Protein AF-A0A3D5WPC3-F1 (afdb_monomer_lite)

Structure (mmCIF, N/CA/C/O backbone):
data_AF-A0A3D5WPC3-F1
#
_entry.id   AF-A0A3D5WPC3-F1
#
loop_
_atom_site.group_PDB
_atom_site.id
_atom_site.type_symbol
_atom_site.label_atom_id
_atom_site.label_alt_id
_atom_site.label_comp_id
_atom_site.label_asym_id
_atom_site.label_entity_id
_atom_site.label_seq_id
_atom_site.pdbx_PDB_ins_code
_atom_site.Cartn_x
_atom_site.Cartn_y
_atom_site.Cartn_z
_atom_site.occupancy
_atom_site.B_iso_or_equiv
_atom_site.auth_seq_id
_atom_site.auth_comp_id
_atom_site.auth_asym_id
_atom_site.auth_atom_id
_atom_site.pdbx_PDB_model_num
ATOM 1 N N . MET A 1 1 ? 16.471 -10.941 1.444 1.00 41.88 1 MET A N 1
ATOM 2 C CA . MET A 1 1 ? 15.511 -9.810 1.453 1.00 41.88 1 MET A CA 1
ATOM 3 C C . MET A 1 1 ? 15.310 -9.122 0.099 1.00 41.88 1 MET A C 1
ATOM 5 O O . MET A 1 1 ? 14.325 -8.416 -0.030 1.00 41.88 1 MET A O 1
ATOM 9 N N . ARG A 1 2 ? 16.159 -9.339 -0.923 1.00 37.72 2 ARG A N 1
ATOM 10 C CA . ARG A 1 2 ? 16.012 -8.694 -2.247 1.00 37.72 2 ARG A CA 1
ATOM 11 C C . ARG A 1 2 ? 14.932 -9.300 -3.166 1.00 37.72 2 ARG A C 1
ATOM 13 O O . ARG A 1 2 ? 14.570 -8.672 -4.147 1.00 37.72 2 ARG A O 1
ATOM 20 N N . SER A 1 3 ? 14.399 -10.485 -2.853 1.00 36.28 3 SER A N 1
ATOM 21 C CA . SER A 1 3 ? 13.447 -11.200 -3.725 1.00 36.28 3 SER A CA 1
ATOM 22 C C . SER A 1 3 ? 11.963 -10.958 -3.414 1.00 36.28 3 SER A C 1
ATOM 24 O O . SER A 1 3 ? 11.116 -11.180 -4.272 1.00 36.28 3 SER A O 1
ATOM 26 N N . PHE A 1 4 ? 11.609 -10.495 -2.211 1.00 42.06 4 PHE A N 1
ATOM 27 C CA . PHE A 1 4 ? 10.199 -10.453 -1.793 1.00 42.06 4 PHE A CA 1
ATOM 28 C C . PHE A 1 4 ? 9.415 -9.270 -2.372 1.00 42.06 4 PHE A C 1
ATOM 30 O O . PHE A 1 4 ? 8.232 -9.419 -2.674 1.00 42.06 4 PHE A O 1
ATOM 37 N N . ALA A 1 5 ? 10.065 -8.123 -2.598 1.00 44.94 5 ALA A N 1
ATOM 38 C CA . ALA A 1 5 ? 9.412 -6.966 -3.214 1.00 44.94 5 ALA A CA 1
ATOM 39 C C . ALA A 1 5 ? 8.973 -7.246 -4.666 1.00 44.94 5 ALA A C 1
ATOM 41 O O . ALA A 1 5 ? 7.972 -6.701 -5.123 1.00 44.94 5 ALA A O 1
ATOM 42 N N . GLN A 1 6 ? 9.675 -8.146 -5.367 1.00 48.69 6 GLN A N 1
ATOM 43 C CA . GLN A 1 6 ? 9.372 -8.494 -6.755 1.00 48.69 6 GLN A CA 1
ATOM 44 C C . GLN A 1 6 ? 8.077 -9.310 -6.877 1.00 48.69 6 GLN A C 1
ATOM 46 O O . GLN A 1 6 ? 7.293 -9.064 -7.784 1.00 48.69 6 GLN A O 1
ATOM 51 N N . HIS A 1 7 ? 7.790 -10.223 -5.945 1.00 49.25 7 HIS A N 1
ATOM 52 C CA . HIS A 1 7 ? 6.647 -11.134 -6.082 1.00 49.25 7 HIS A CA 1
ATOM 53 C C . HIS A 1 7 ? 5.276 -10.464 -5.897 1.00 49.25 7 HIS A C 1
ATOM 55 O O . HIS A 1 7 ? 4.319 -10.840 -6.568 1.00 49.25 7 HIS A O 1
ATOM 61 N N . MET A 1 8 ? 5.149 -9.467 -5.018 1.00 51.44 8 MET A N 1
ATOM 62 C CA . MET A 1 8 ? 3.828 -8.939 -4.639 1.00 51.44 8 MET A CA 1
ATOM 63 C C . MET A 1 8 ? 3.222 -7.972 -5.673 1.00 51.44 8 MET A C 1
ATOM 65 O O . MET A 1 8 ? 2.015 -7.747 -5.670 1.00 51.44 8 MET A O 1
ATOM 69 N N . CYS A 1 9 ? 4.039 -7.417 -6.575 1.00 53.03 9 CYS A N 1
ATOM 70 C CA . CYS A 1 9 ? 3.599 -6.422 -7.563 1.00 53.03 9 CYS A CA 1
ATOM 71 C C . CYS A 1 9 ? 3.593 -6.937 -9.008 1.00 53.03 9 CYS A C 1
ATOM 73 O O . CYS A 1 9 ? 3.143 -6.231 -9.906 1.00 53.03 9 CYS A O 1
ATOM 75 N N . MET A 1 10 ? 4.044 -8.173 -9.238 1.00 56.03 10 MET A N 1
ATOM 76 C CA . MET A 1 10 ? 4.080 -8.781 -10.570 1.00 56.03 10 MET A CA 1
ATOM 77 C C . MET A 1 10 ? 2.689 -9.032 -11.158 1.00 56.03 10 MET A C 1
ATOM 79 O O . MET A 1 10 ? 2.532 -8.965 -12.369 1.00 56.03 10 MET A O 1
ATOM 83 N N . TYR A 1 11 ? 1.662 -9.266 -10.345 1.00 62.12 11 TYR A N 1
ATOM 84 C CA . TYR A 1 11 ? 0.376 -9.727 -10.870 1.00 62.12 11 TYR A CA 1
ATOM 85 C C . TYR A 1 11 ? -0.268 -8.755 -11.879 1.00 62.12 11 TYR A C 1
ATOM 87 O O . TYR A 1 11 ? -0.538 -9.140 -13.009 1.00 62.12 11 TYR A O 1
ATOM 95 N N . GLU A 1 12 ? -0.383 -7.468 -11.537 1.00 62.75 12 GLU A N 1
ATOM 96 C CA . GLU A 1 12 ? -0.955 -6.445 -12.434 1.00 62.75 12 GLU A CA 1
ATOM 97 C C . GLU A 1 12 ? -0.038 -6.115 -13.634 1.00 62.75 12 GLU A C 1
ATOM 99 O O . GLU A 1 12 ? -0.491 -5.618 -14.662 1.00 62.75 12 GLU A O 1
ATOM 104 N N . MET A 1 13 ? 1.267 -6.389 -13.518 1.00 65.50 13 MET A N 1
ATOM 105 C CA . MET A 1 13 ? 2.242 -6.154 -14.592 1.00 65.50 13 MET A CA 1
ATOM 106 C C . MET A 1 13 ? 2.325 -7.313 -15.595 1.00 65.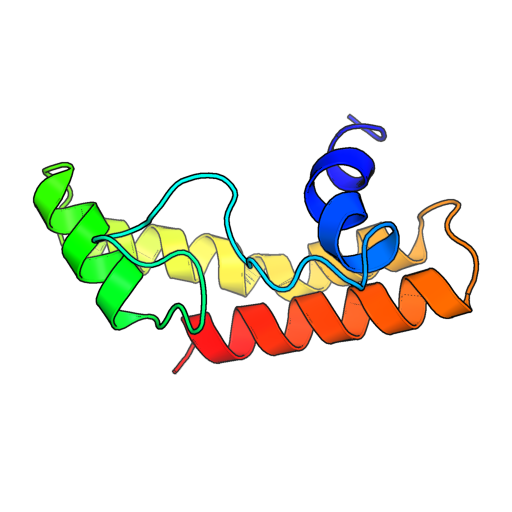50 13 MET A C 1
ATOM 108 O O . MET A 1 13 ? 2.639 -7.076 -16.760 1.00 65.50 13 MET A O 1
ATOM 112 N N . PHE A 1 14 ? 2.065 -8.544 -15.152 1.00 66.12 14 PHE A N 1
ATOM 113 C CA . PHE A 1 14 ? 2.189 -9.764 -15.955 1.00 66.12 14 PHE A CA 1
ATOM 114 C C . PHE A 1 14 ? 0.834 -10.350 -16.387 1.00 66.12 14 PHE A C 1
ATOM 116 O O . PHE A 1 14 ? 0.809 -11.132 -17.333 1.00 66.12 14 PHE A O 1
ATOM 123 N N . MET A 1 15 ? -0.275 -9.957 -15.749 1.00 71.88 15 MET A N 1
ATOM 124 C CA . MET A 1 15 ? -1.644 -10.342 -16.124 1.00 71.88 15 MET A CA 1
ATOM 125 C C . MET A 1 15 ? -2.536 -9.100 -16.296 1.00 71.88 15 MET A C 1
ATOM 127 O O . MET A 1 15 ? -3.386 -8.831 -15.450 1.00 71.88 15 MET A O 1
ATOM 131 N N . PRO A 1 16 ? -2.355 -8.308 -17.370 1.00 66.88 16 PRO A N 1
ATOM 132 C CA . PRO A 1 16 ? -3.127 -7.082 -17.596 1.00 66.88 16 PRO A CA 1
ATOM 133 C C . PRO A 1 16 ? -4.630 -7.327 -17.833 1.00 66.88 16 PRO A C 1
ATOM 135 O O . PRO A 1 16 ? -5.434 -6.395 -17.728 1.00 66.88 16 PRO A O 1
ATOM 138 N N . GLU A 1 17 ? -5.028 -8.557 -18.174 1.00 73.50 17 GLU A N 1
ATOM 139 C CA . GLU A 1 17 ? -6.429 -8.967 -18.287 1.00 73.50 17 GLU A CA 1
ATOM 140 C C . GLU A 1 17 ? -7.106 -9.056 -16.919 1.00 73.50 17 GLU A C 1
ATOM 142 O O . GLU A 1 17 ? -8.310 -8.783 -16.817 1.00 73.50 17 GLU A O 1
ATOM 147 N N . ASP A 1 18 ? -6.339 -9.398 -15.877 1.00 74.75 18 ASP A N 1
ATOM 148 C CA . ASP A 1 18 ? -6.831 -9.343 -14.516 1.00 74.75 18 ASP A CA 1
ATOM 149 C C . ASP A 1 18 ? -6.765 -7.907 -14.006 1.00 74.75 18 ASP A C 1
ATOM 151 O O . ASP A 1 18 ? -5.737 -7.237 -13.953 1.00 74.75 18 ASP A O 1
ATOM 155 N N . LYS A 1 19 ? -7.940 -7.422 -13.646 1.00 73.38 19 LYS A N 1
ATOM 156 C CA . LYS A 1 19 ? -8.151 -6.057 -13.202 1.00 73.38 19 LYS A CA 1
ATOM 157 C C . LYS A 1 19 ? -8.473 -6.008 -11.704 1.00 73.38 19 LYS A C 1
ATOM 159 O O . LYS A 1 19 ? -8.893 -4.950 -11.219 1.00 73.38 19 LYS A O 1
ATOM 164 N N . GLU A 1 20 ? -8.386 -7.140 -10.999 1.00 77.44 20 GLU A N 1
ATOM 165 C CA . GLU A 1 20 ? -8.449 -7.233 -9.541 1.00 77.44 20 GLU A CA 1
ATOM 166 C C . GLU A 1 20 ? -7.216 -6.571 -8.909 1.00 77.44 20 GLU A C 1
ATOM 168 O O . GLU A 1 20 ? -6.078 -6.795 -9.307 1.00 77.44 20 GLU A O 1
ATOM 173 N N . GLN A 1 21 ? -7.456 -5.720 -7.909 1.00 74.94 21 GLN A N 1
ATOM 174 C CA . GLN A 1 21 ? -6.403 -5.031 -7.156 1.00 74.94 21 GLN A CA 1
ATOM 175 C C . GLN A 1 21 ? -5.922 -5.864 -5.959 1.00 74.94 21 GLN A C 1
ATOM 177 O O . GLN A 1 21 ? -4.817 -5.642 -5.466 1.00 74.94 21 GLN A O 1
ATOM 182 N N . LEU A 1 22 ? -6.752 -6.799 -5.476 1.00 77.94 22 LEU A N 1
ATOM 183 C CA . LEU A 1 22 ? -6.486 -7.659 -4.323 1.00 77.94 22 LEU A CA 1
ATOM 184 C C . LEU A 1 22 ? -6.889 -9.107 -4.626 1.00 77.94 22 LEU A C 1
ATOM 186 O O . LEU A 1 22 ? -7.980 -9.347 -5.138 1.00 77.94 22 LEU A O 1
ATOM 190 N N . ALA A 1 23 ? -6.052 -10.065 -4.219 1.00 76.94 23 ALA A N 1
ATOM 191 C CA . ALA A 1 23 ? -6.366 -11.494 -4.311 1.00 76.94 23 ALA A CA 1
ATOM 192 C C . ALA A 1 23 ? -7.500 -11.908 -3.350 1.00 76.94 23 ALA A C 1
ATOM 194 O O . ALA A 1 23 ? -8.350 -12.733 -3.686 1.00 76.94 23 ALA A O 1
ATOM 195 N N . LEU A 1 24 ? -7.530 -11.304 -2.157 1.00 80.06 24 LEU A N 1
ATOM 196 C CA . LEU A 1 24 ? -8.596 -11.472 -1.170 1.00 80.06 24 LEU A CA 1
ATOM 197 C C . LEU A 1 24 ? -9.505 -10.244 -1.163 1.00 80.06 24 LEU A C 1
ATOM 199 O O . LEU A 1 24 ? -9.039 -9.114 -1.295 1.00 80.06 24 LEU A O 1
ATOM 203 N N . ALA A 1 25 ? -10.806 -10.469 -0.991 1.00 78.56 25 ALA A N 1
ATOM 204 C CA . ALA A 1 25 ? -11.764 -9.379 -0.904 1.00 78.56 25 ALA A CA 1
ATOM 205 C C . ALA A 1 25 ? -11.599 -8.618 0.419 1.00 78.56 25 ALA A C 1
ATOM 207 O O . ALA A 1 25 ? -11.614 -9.213 1.493 1.00 78.56 25 ALA A O 1
ATOM 208 N N . MET A 1 26 ? -11.498 -7.296 0.331 1.00 82.12 26 MET A N 1
ATOM 209 C CA . MET A 1 26 ? -11.544 -6.383 1.467 1.00 82.12 26 MET A CA 1
ATOM 210 C C . MET A 1 26 ? -12.952 -5.801 1.534 1.00 82.12 26 MET A C 1
ATOM 212 O O . MET A 1 26 ? -13.363 -5.088 0.617 1.00 82.12 26 MET A O 1
ATOM 216 N N . ASN A 1 27 ? -13.714 -6.157 2.572 1.00 81.00 27 ASN A N 1
ATOM 217 C CA . ASN A 1 27 ? -15.123 -5.767 2.708 1.00 81.00 27 ASN A CA 1
ATOM 218 C C . ASN A 1 27 ? -15.949 -6.087 1.434 1.00 81.00 27 ASN A C 1
ATOM 220 O O . ASN A 1 27 ? -16.591 -5.226 0.831 1.00 81.00 27 ASN A O 1
ATOM 224 N N . GLY A 1 28 ? -15.813 -7.319 0.924 1.00 80.62 28 GLY A N 1
ATOM 225 C CA . GLY A 1 28 ? -16.495 -7.783 -0.294 1.00 80.62 28 GLY A CA 1
ATOM 226 C C . GLY A 1 28 ? -15.993 -7.171 -1.611 1.00 80.62 28 GLY A C 1
ATOM 227 O O . GLY A 1 28 ? -16.480 -7.541 -2.679 1.00 80.62 28 GLY A O 1
ATOM 228 N N . LYS A 1 29 ? -15.004 -6.269 -1.574 1.00 84.06 29 LYS A N 1
ATOM 229 C CA . LYS A 1 29 ? -14.438 -5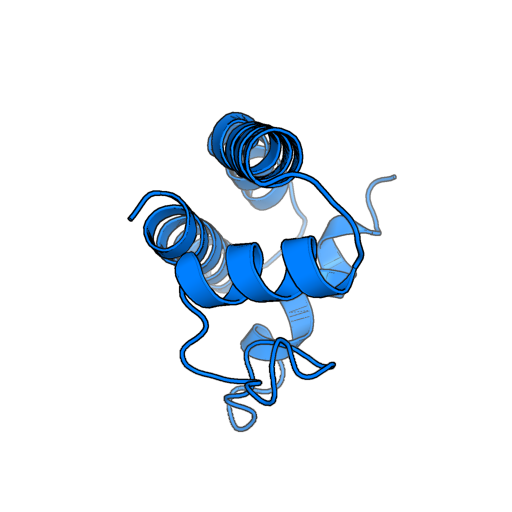.627 -2.764 1.00 84.06 29 LYS A CA 1
ATOM 230 C C . LYS A 1 29 ? -13.058 -6.169 -3.088 1.00 84.06 29 LYS A C 1
ATOM 232 O O . LYS A 1 29 ? -12.199 -6.300 -2.224 1.00 84.06 29 LYS A O 1
ATOM 237 N N . LYS A 1 30 ? -12.818 -6.390 -4.376 1.00 81.56 30 LYS A N 1
ATOM 238 C CA . LYS A 1 30 ? -11.489 -6.705 -4.922 1.00 81.56 30 LYS A CA 1
ATOM 239 C C . LYS A 1 30 ? -10.949 -5.632 -5.868 1.00 81.56 30 LYS A C 1
ATOM 241 O O . LYS A 1 30 ? -9.842 -5.748 -6.385 1.00 81.56 30 LYS A O 1
ATOM 246 N N . ARG A 1 31 ? -11.756 -4.605 -6.154 1.00 81.69 31 ARG A N 1
ATOM 247 C CA . ARG A 1 31 ? -11.509 -3.554 -7.154 1.00 81.69 31 ARG A CA 1
ATOM 248 C C . ARG A 1 31 ? -12.060 -2.227 -6.647 1.00 81.69 31 ARG A C 1
ATOM 250 O O . ARG A 1 31 ? -13.023 -2.229 -5.881 1.00 81.69 31 ARG A O 1
ATOM 257 N N . ASN A 1 32 ? -11.487 -1.116 -7.117 1.00 83.56 32 ASN A N 1
ATOM 258 C CA . ASN A 1 32 ? -11.845 0.244 -6.689 1.00 83.56 32 ASN A CA 1
ATOM 259 C C . ASN A 1 32 ? -11.792 0.384 -5.157 1.00 83.56 32 ASN A C 1
ATOM 261 O O . ASN A 1 32 ? -12.709 0.931 -4.537 1.00 83.56 32 ASN A O 1
ATOM 265 N N . ILE A 1 33 ? -10.740 -0.177 -4.555 1.00 86.31 33 ILE A N 1
ATOM 266 C CA . ILE A 1 33 ? -10.521 -0.118 -3.111 1.00 86.31 33 ILE A CA 1
ATOM 267 C C . ILE A 1 33 ? -10.195 1.324 -2.732 1.00 86.31 33 ILE A C 1
ATOM 269 O O . ILE A 1 33 ? -9.378 1.972 -3.384 1.00 86.31 33 ILE A O 1
ATOM 273 N N . ARG A 1 34 ? -10.842 1.832 -1.684 1.00 89.50 34 ARG A N 1
ATOM 274 C CA . ARG A 1 34 ? -10.620 3.185 -1.157 1.00 89.50 34 ARG A CA 1
ATOM 275 C C . ARG A 1 34 ? -10.150 3.134 0.286 1.00 89.50 34 ARG A C 1
ATOM 277 O O . ARG A 1 34 ? -10.402 2.155 0.982 1.00 89.50 34 ARG A O 1
ATOM 284 N N . ARG A 1 35 ? -9.579 4.237 0.783 1.00 89.81 35 ARG A N 1
ATOM 285 C CA . ARG A 1 35 ? -9.201 4.396 2.198 1.00 89.81 35 ARG A CA 1
ATOM 286 C C . ARG A 1 35 ? -10.283 3.932 3.179 1.00 89.81 35 ARG A C 1
ATOM 288 O O . ARG A 1 35 ? -9.982 3.217 4.126 1.00 89.81 35 ARG A O 1
ATOM 295 N N . LYS A 1 36 ? -11.549 4.293 2.944 1.00 90.12 36 LYS A N 1
ATOM 296 C CA . LYS A 1 36 ? -12.660 3.878 3.820 1.00 90.12 36 LYS A CA 1
ATOM 297 C C . LYS A 1 36 ? -12.825 2.359 3.910 1.00 90.12 36 LYS A C 1
ATOM 299 O O . LYS A 1 36 ? -13.198 1.863 4.963 1.00 90.12 36 LYS A O 1
ATOM 304 N N . ASP A 1 37 ? -12.540 1.636 2.828 1.00 89.94 37 ASP A N 1
ATOM 305 C CA . ASP A 1 37 ? -12.682 0.182 2.790 1.00 89.94 37 ASP A CA 1
ATOM 306 C C . ASP A 1 37 ? -11.603 -0.479 3.668 1.00 89.94 37 ASP A C 1
ATOM 308 O O . ASP A 1 37 ? -11.899 -1.447 4.361 1.00 89.94 37 ASP A O 1
ATOM 312 N N . PHE A 1 38 ? -10.401 0.113 3.740 1.00 87.94 38 PHE A N 1
ATOM 313 C CA . PHE A 1 38 ? -9.354 -0.294 4.688 1.00 87.94 38 PHE A CA 1
ATOM 314 C C . PHE A 1 38 ? -9.745 -0.037 6.144 1.00 87.94 38 PHE A C 1
ATOM 316 O O . PHE A 1 38 ? -9.477 -0.876 7.000 1.00 87.94 38 PHE A O 1
ATOM 323 N N . LEU A 1 39 ? -10.363 1.111 6.438 1.00 90.81 39 LEU A N 1
ATOM 324 C CA . LEU A 1 39 ? -10.778 1.443 7.804 1.00 90.81 39 LEU A CA 1
ATOM 325 C C . LEU A 1 39 ? -11.887 0.508 8.297 1.00 90.81 39 LEU A C 1
ATOM 327 O O . LEU A 1 39 ? -11.767 -0.027 9.393 1.00 90.81 39 LEU A O 1
ATOM 331 N N . VAL A 1 40 ? -12.907 0.253 7.468 1.00 91.44 40 VAL A N 1
ATOM 332 C CA . VAL A 1 40 ? -13.985 -0.695 7.804 1.00 91.44 40 VAL A CA 1
ATOM 333 C C . VAL A 1 40 ? -13.421 -2.097 8.018 1.00 91.44 40 VAL A C 1
ATOM 335 O O . VAL A 1 40 ? -13.720 -2.730 9.024 1.00 91.44 40 VAL A O 1
ATOM 338 N N . PHE A 1 41 ? -12.540 -2.559 7.128 1.00 90.00 41 PHE A N 1
ATOM 339 C CA . PHE A 1 41 ? -11.901 -3.863 7.285 1.00 90.00 41 PHE A CA 1
ATOM 340 C C . PHE A 1 41 ? -11.055 -3.957 8.566 1.00 90.00 41 PHE A C 1
ATOM 342 O O . PHE A 1 41 ? -11.051 -4.987 9.237 1.00 90.00 41 PHE A O 1
ATOM 349 N N . ALA A 1 42 ? -10.345 -2.889 8.938 1.00 91.19 42 ALA A N 1
ATOM 350 C CA . ALA A 1 42 ? -9.568 -2.863 10.172 1.00 91.19 42 ALA A CA 1
ATOM 351 C C . ALA A 1 42 ? -10.469 -2.944 11.415 1.00 91.19 42 ALA A C 1
ATOM 353 O O . ALA A 1 42 ? -10.148 -3.687 12.342 1.00 91.19 42 ALA A O 1
ATOM 354 N N . GLU A 1 43 ? -11.600 -2.236 11.415 1.00 91.19 43 GLU A N 1
ATOM 355 C CA . GLU A 1 43 ? -12.601 -2.305 12.486 1.00 91.19 43 GLU A CA 1
ATOM 356 C C . GLU A 1 43 ? -13.202 -3.716 12.609 1.00 91.19 43 GLU A C 1
ATOM 358 O O . GLU A 1 43 ? -13.283 -4.244 13.717 1.00 91.19 43 GLU A O 1
ATOM 363 N N . GLU A 1 44 ? -13.526 -4.373 11.488 1.00 90.75 44 GLU A N 1
ATOM 364 C CA . GLU A 1 44 ? -13.968 -5.780 11.460 1.00 90.75 44 GLU A CA 1
ATOM 365 C C . GLU A 1 44 ? -12.901 -6.742 12.008 1.00 90.75 44 GLU A C 1
ATOM 367 O O . GLU A 1 44 ? -13.224 -7.722 12.679 1.00 90.75 44 GLU A O 1
ATOM 372 N N . CYS A 1 45 ? -11.621 -6.437 11.782 1.00 89.06 45 CYS A N 1
ATOM 373 C CA . CYS A 1 45 ? -10.492 -7.167 12.363 1.00 89.06 45 CYS A CA 1
ATOM 374 C C . CYS A 1 45 ? -10.242 -6.839 13.851 1.00 89.06 45 CYS A C 1
ATOM 376 O O . CYS A 1 45 ? -9.275 -7.339 14.428 1.00 89.06 45 CYS A O 1
ATOM 378 N N . GLY A 1 46 ? -11.060 -5.987 14.478 1.00 92.31 46 GLY A N 1
ATOM 379 C CA . GLY A 1 46 ? -10.913 -5.580 15.878 1.00 92.31 46 GLY A CA 1
ATOM 380 C C . GLY A 1 46 ? -9.817 -4.537 16.126 1.00 92.31 46 GLY A C 1
ATOM 381 O O . GLY A 1 46 ? -9.412 -4.320 17.269 1.00 92.31 46 GLY A O 1
ATOM 382 N N . LEU A 1 47 ? -9.310 -3.883 15.078 1.00 93.06 47 LEU A N 1
ATOM 383 C CA . LEU A 1 47 ? -8.328 -2.810 15.200 1.00 93.06 47 LEU A CA 1
ATOM 384 C C . LEU A 1 47 ? -9.025 -1.468 15.396 1.00 93.06 47 LEU A C 1
ATOM 386 O O . LEU A 1 47 ? -10.014 -1.145 14.743 1.00 93.06 47 LEU A O 1
ATOM 390 N N . THR A 1 48 ? -8.450 -0.628 16.257 1.00 94.00 48 THR A N 1
ATOM 391 C CA . THR A 1 48 ? -8.926 0.751 16.376 1.00 94.00 48 THR A CA 1
ATOM 392 C C . THR A 1 48 ? -8.603 1.535 15.109 1.00 94.00 48 THR A C 1
ATOM 394 O O . THR A 1 48 ? -7.548 1.350 14.488 1.00 94.00 48 THR A O 1
ATOM 397 N N . ARG A 1 49 ? -9.470 2.491 14.774 1.00 91.94 49 ARG A N 1
ATOM 398 C CA . ARG A 1 49 ? -9.248 3.417 13.661 1.00 91.94 49 ARG A CA 1
ATOM 399 C C . ARG A 1 49 ? -7.899 4.134 13.753 1.00 91.94 49 ARG A C 1
ATOM 401 O O . ARG A 1 49 ? -7.191 4.233 12.758 1.00 91.94 49 ARG A O 1
ATOM 408 N N . THR A 1 50 ? -7.490 4.552 14.950 1.00 93.06 50 THR A N 1
ATOM 409 C CA . THR A 1 50 ? -6.180 5.184 15.175 1.00 93.06 50 THR A CA 1
ATOM 410 C C . THR A 1 50 ? -5.017 4.250 14.837 1.00 93.06 50 THR A C 1
ATOM 412 O O . THR A 1 50 ? -4.029 4.689 14.248 1.00 93.06 50 THR A O 1
ATOM 415 N N . SER A 1 51 ? -5.110 2.963 15.187 1.00 93.88 51 SER A N 1
ATOM 416 C CA . SER A 1 51 ? -4.096 1.973 14.809 1.00 93.88 51 SER A CA 1
ATOM 417 C C . SER A 1 51 ? -4.063 1.763 13.295 1.00 93.88 51 SER A C 1
ATOM 419 O O . SER A 1 51 ? -2.981 1.778 12.709 1.00 93.88 51 SER A O 1
ATOM 421 N N . ALA A 1 52 ? -5.228 1.644 12.652 1.00 93.06 52 ALA A N 1
ATOM 422 C CA . ALA A 1 52 ? -5.337 1.513 11.200 1.00 93.06 52 ALA A CA 1
ATOM 423 C C . ALA A 1 52 ? -4.705 2.710 10.469 1.00 93.06 52 ALA A C 1
ATOM 425 O O . ALA A 1 52 ? -3.854 2.534 9.598 1.00 93.06 52 ALA A O 1
ATOM 426 N N . GLU A 1 53 ? -5.034 3.932 10.887 1.00 93.00 53 GLU A N 1
ATOM 427 C CA . GLU A 1 53 ? -4.481 5.162 10.315 1.00 93.00 53 GLU A CA 1
ATOM 428 C C . GLU A 1 53 ? -2.963 5.262 10.512 1.00 93.00 53 GLU A C 1
ATOM 430 O O . GLU A 1 53 ? -2.249 5.655 9.588 1.00 93.00 53 GLU A O 1
ATOM 435 N N . LYS A 1 54 ? -2.437 4.852 11.675 1.00 94.19 54 LYS A N 1
ATOM 436 C CA . LYS A 1 54 ? -0.986 4.793 11.913 1.00 94.19 54 LYS A CA 1
ATOM 437 C C . LYS A 1 54 ? -0.290 3.800 10.985 1.00 94.19 54 LYS A C 1
ATOM 439 O O . LYS A 1 54 ? 0.768 4.132 10.451 1.00 94.19 54 LYS A O 1
ATOM 444 N N . MET A 1 55 ? -0.871 2.620 10.769 1.00 92.56 55 MET A N 1
ATOM 445 C CA . MET A 1 55 ? -0.324 1.632 9.833 1.00 92.56 55 MET A CA 1
ATOM 446 C C . MET A 1 55 ? -0.335 2.159 8.397 1.00 92.56 55 MET A C 1
ATOM 448 O O . MET A 1 55 ? 0.676 2.073 7.704 1.00 92.56 55 MET A O 1
ATOM 452 N N . MET A 1 56 ? -1.438 2.781 7.972 1.00 92.00 56 MET A N 1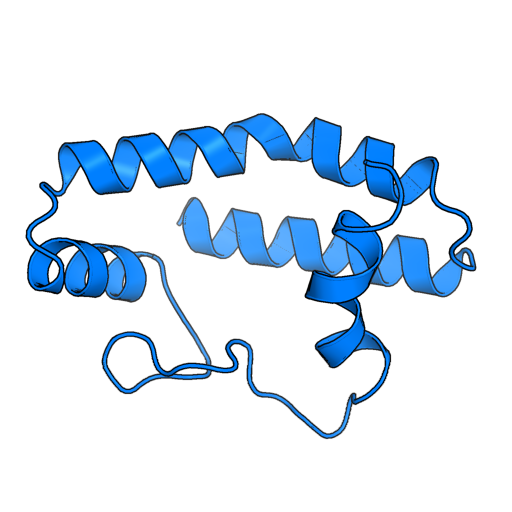
ATOM 453 C CA . MET A 1 56 ? -1.526 3.418 6.657 1.00 92.00 56 MET A CA 1
ATOM 454 C C . MET A 1 56 ? -0.465 4.512 6.493 1.00 92.00 56 MET A C 1
ATOM 456 O O . MET A 1 56 ? 0.254 4.530 5.496 1.00 92.00 56 MET A O 1
ATOM 460 N N . MET A 1 57 ? -0.300 5.385 7.491 1.00 93.31 57 MET A N 1
ATOM 461 C CA . MET A 1 57 ? 0.742 6.415 7.472 1.00 93.31 57 MET A CA 1
ATOM 462 C C . MET A 1 57 ? 2.153 5.831 7.430 1.00 93.31 57 MET A C 1
ATOM 464 O O . MET A 1 57 ? 3.017 6.404 6.770 1.00 93.31 57 MET A O 1
ATOM 468 N N . ALA A 1 58 ? 2.407 4.719 8.123 1.00 93.56 58 ALA A N 1
ATOM 469 C CA . ALA A 1 58 ? 3.703 4.053 8.075 1.00 93.56 58 ALA A CA 1
ATOM 470 C C . ALA A 1 58 ? 4.028 3.593 6.646 1.00 93.56 58 ALA A C 1
ATOM 472 O O . ALA A 1 58 ? 5.129 3.846 6.170 1.00 93.56 58 ALA A O 1
ATOM 473 N N . VAL A 1 59 ? 3.057 3.015 5.931 1.00 90.75 59 VAL A N 1
ATOM 474 C CA . VAL A 1 59 ? 3.222 2.625 4.520 1.00 90.75 59 VAL A CA 1
ATOM 475 C C . VAL A 1 59 ? 3.433 3.848 3.624 1.00 90.75 59 VAL A C 1
ATOM 477 O O . VAL A 1 59 ? 4.356 3.856 2.815 1.00 90.75 59 VAL 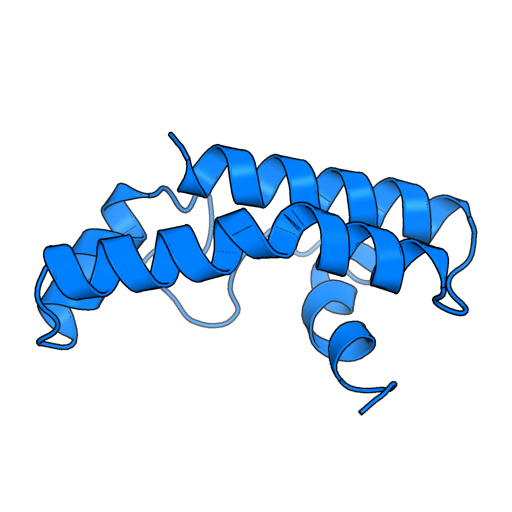A O 1
ATOM 480 N N . ILE A 1 60 ? 2.636 4.907 3.797 1.00 92.31 60 ILE A N 1
ATOM 481 C CA . ILE A 1 60 ? 2.754 6.145 3.006 1.00 92.31 60 ILE A CA 1
ATOM 482 C C . ILE A 1 60 ? 4.139 6.785 3.181 1.00 92.31 60 ILE A C 1
ATOM 484 O O . ILE A 1 60 ? 4.742 7.228 2.207 1.00 92.31 60 ILE A O 1
ATOM 488 N N . LYS A 1 61 ? 4.687 6.802 4.401 1.00 94.06 61 LYS A N 1
ATOM 489 C CA . LYS A 1 61 ? 6.034 7.339 4.668 1.00 94.06 61 LYS A CA 1
ATOM 490 C C . LYS A 1 61 ? 7.142 6.557 3.962 1.00 94.06 61 LYS A C 1
ATOM 492 O O . LYS A 1 61 ? 8.167 7.142 3.628 1.00 94.06 61 LYS A O 1
ATOM 497 N N . GLN A 1 62 ? 6.920 5.274 3.687 1.00 92.12 62 GLN A N 1
ATOM 498 C CA . GLN A 1 62 ? 7.874 4.425 2.976 1.00 92.12 62 GLN A CA 1
ATOM 499 C C . GLN A 1 62 ? 7.846 4.614 1.452 1.00 92.12 62 GLN A C 1
ATOM 501 O O . GLN A 1 62 ? 8.627 3.961 0.764 1.00 92.12 62 GLN A O 1
ATOM 506 N N . LYS A 1 63 ? 7.021 5.531 0.918 1.00 91.12 63 LYS A N 1
ATOM 507 C CA . LYS A 1 63 ? 6.936 5.865 -0.516 1.00 91.12 63 LYS A CA 1
ATOM 508 C C . LYS A 1 63 ? 8.296 5.914 -1.209 1.00 91.12 63 LYS A C 1
ATOM 510 O O . LYS A 1 63 ? 8.533 5.176 -2.159 1.00 91.12 63 LYS A O 1
ATOM 515 N N . ASN A 1 64 ? 9.184 6.775 -0.717 1.00 90.88 64 ASN A N 1
ATOM 516 C CA . ASN A 1 64 ? 10.476 7.019 -1.355 1.00 90.88 64 ASN A CA 1
ATOM 517 C C . ASN A 1 64 ? 11.358 5.769 -1.319 1.00 90.88 64 ASN A C 1
ATOM 519 O O . ASN A 1 64 ? 12.012 5.464 -2.306 1.00 90.88 64 ASN A O 1
ATOM 523 N N . SER A 1 65 ? 11.296 4.999 -0.230 1.00 90.50 65 SER A N 1
ATOM 524 C CA . SER A 1 65 ? 11.999 3.719 -0.128 1.00 90.50 65 SER A CA 1
ATOM 525 C C . SER A 1 65 ? 11.470 2.698 -1.142 1.00 90.50 65 SER A C 1
ATOM 527 O O . SER A 1 65 ? 12.257 1.971 -1.740 1.00 90.50 65 SER A O 1
ATOM 529 N N . PHE A 1 66 ? 10.157 2.655 -1.401 1.00 88.19 66 PHE A N 1
ATOM 530 C CA . PHE A 1 66 ? 9.600 1.790 -2.447 1.00 88.19 66 PHE A CA 1
ATOM 531 C C . PHE A 1 66 ? 10.052 2.200 -3.852 1.00 88.19 66 PHE A C 1
ATOM 533 O O . PHE A 1 66 ? 10.361 1.327 -4.663 1.00 88.19 66 PHE A O 1
ATOM 540 N N . LEU A 1 67 ? 10.116 3.504 -4.131 1.00 88.75 67 LEU A N 1
ATOM 541 C CA . LEU A 1 67 ? 10.600 4.025 -5.412 1.00 88.75 67 LEU A CA 1
ATOM 542 C C . LEU A 1 67 ? 12.095 3.742 -5.613 1.00 88.75 67 LEU A C 1
ATOM 544 O O . LEU A 1 67 ? 12.486 3.283 -6.681 1.00 88.75 67 LEU A O 1
ATOM 548 N N . GLU A 1 68 ? 12.913 3.926 -4.579 1.00 90.62 68 GLU A N 1
ATOM 549 C CA . GLU A 1 68 ? 14.343 3.604 -4.611 1.00 90.62 68 GLU A CA 1
ATOM 550 C C . GLU A 1 68 ? 14.572 2.104 -4.838 1.00 90.62 68 GLU A C 1
ATOM 552 O O . GLU A 1 68 ? 15.303 1.718 -5.746 1.00 90.62 68 GLU A O 1
ATOM 557 N N . MET A 1 69 ? 13.850 1.236 -4.119 1.00 86.25 69 MET A N 1
ATOM 558 C CA . MET A 1 69 ? 13.916 -0.213 -4.350 1.00 86.25 69 MET A CA 1
ATOM 559 C C . MET A 1 69 ? 13.455 -0.617 -5.758 1.00 86.25 69 MET A C 1
ATOM 561 O O . MET A 1 69 ? 13.970 -1.586 -6.319 1.00 86.25 69 MET A O 1
ATOM 565 N N . CYS A 1 70 ? 12.475 0.089 -6.333 1.00 86.56 70 CYS A N 1
ATOM 566 C CA . CYS A 1 70 ? 12.067 -0.103 -7.723 1.00 86.56 70 CYS A CA 1
ATOM 567 C C . CYS A 1 70 ? 13.212 0.255 -8.679 1.00 86.56 70 CYS A C 1
ATOM 569 O O . CYS A 1 70 ? 13.511 -0.518 -9.595 1.00 86.56 70 CYS A O 1
ATOM 571 N N . GL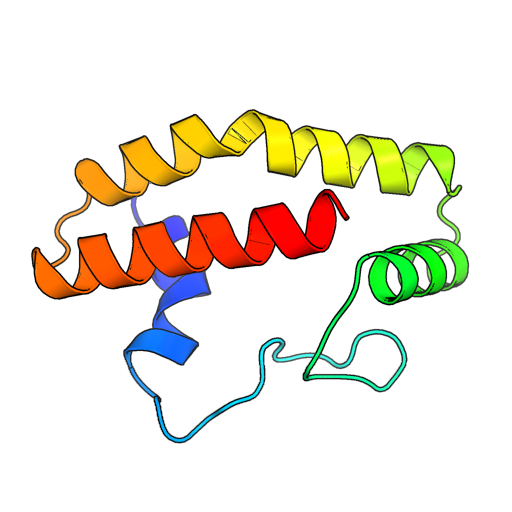U A 1 71 ? 13.881 1.380 -8.444 1.00 86.94 71 GLU A N 1
ATOM 572 C CA . GLU A 1 71 ? 14.978 1.852 -9.284 1.00 86.94 71 GLU A CA 1
ATOM 573 C C . GLU A 1 71 ? 16.216 0.952 -9.193 1.00 86.94 71 GLU A C 1
ATOM 575 O O . GLU A 1 71 ? 16.813 0.614 -10.213 1.00 86.94 71 GLU A O 1
ATOM 580 N N . GLU A 1 72 ? 16.548 0.450 -8.006 1.00 88.88 72 GLU A N 1
ATOM 581 C CA . GLU A 1 72 ? 17.658 -0.490 -7.803 1.00 88.88 72 GLU A CA 1
ATOM 582 C C . GLU A 1 72 ? 17.357 -1.918 -8.296 1.00 88.88 72 GLU A C 1
ATOM 584 O O . GLU A 1 72 ? 18.244 -2.776 -8.350 1.00 88.88 72 GLU A O 1
ATOM 589 N N . SER A 1 73 ? 16.104 -2.211 -8.653 1.00 85.69 73 SER A N 1
ATOM 590 C CA . SER A 1 73 ? 15.710 -3.545 -9.101 1.00 85.69 73 SER A CA 1
ATOM 591 C C . SER A 1 73 ? 16.262 -3.890 -10.492 1.00 85.69 73 SER A C 1
ATOM 593 O O . SER A 1 73 ? 16.562 -3.029 -11.320 1.00 85.69 73 SER A O 1
ATOM 595 N N . LEU A 1 74 ? 16.323 -5.190 -10.794 1.00 85.88 74 LEU A N 1
ATOM 596 C CA . LEU A 1 74 ? 16.713 -5.716 -12.110 1.00 85.88 74 LEU A CA 1
ATOM 597 C C . LEU A 1 74 ? 15.570 -5.681 -13.146 1.00 85.88 74 LEU A C 1
ATOM 599 O O . LEU A 1 74 ? 15.619 -6.390 -14.150 1.00 85.88 74 LEU A O 1
ATOM 603 N N . LEU A 1 75 ? 14.509 -4.908 -12.896 1.00 82.38 75 LEU A N 1
ATOM 604 C CA . LEU A 1 75 ? 13.388 -4.795 -13.824 1.00 82.38 75 LEU A CA 1
ATOM 605 C C . LEU A 1 75 ? 13.791 -4.003 -15.087 1.00 82.38 75 LEU A C 1
ATOM 607 O O . LEU A 1 75 ? 14.542 -3.031 -14.995 1.00 82.38 75 LEU A O 1
ATOM 611 N N . PRO A 1 76 ? 13.261 -4.354 -16.271 1.00 85.62 76 PRO A N 1
ATOM 612 C CA . PRO A 1 76 ? 13.336 -3.506 -17.458 1.00 85.62 76 PRO A CA 1
ATOM 613 C C . PRO A 1 76 ? 12.788 -2.097 -17.187 1.00 85.62 76 PRO A C 1
ATOM 615 O O . PRO A 1 76 ? 11.798 -1.957 -16.469 1.00 85.62 76 PRO A O 1
ATOM 618 N N . ALA A 1 77 ? 13.361 -1.069 -17.825 1.00 86.25 77 ALA A N 1
ATOM 619 C CA . ALA A 1 77 ? 12.988 0.340 -17.614 1.00 86.25 77 ALA A CA 1
ATOM 620 C C . ALA A 1 77 ? 11.471 0.591 -17.713 1.00 86.25 77 ALA A C 1
ATOM 622 O O . ALA A 1 77 ? 10.872 1.169 -16.812 1.00 86.25 77 ALA A O 1
ATOM 623 N N . ARG A 1 78 ? 10.818 0.027 -18.736 1.00 84.75 78 ARG A N 1
ATOM 624 C CA . ARG A 1 78 ? 9.357 0.105 -18.908 1.00 84.75 78 ARG A CA 1
ATOM 625 C C . ARG A 1 78 ? 8.574 -0.433 -17.701 1.00 84.75 78 ARG A C 1
ATOM 627 O O . ARG A 1 78 ? 7.525 0.104 -17.355 1.00 84.75 78 ARG A O 1
ATOM 634 N N . LEU A 1 79 ? 9.048 -1.517 -17.083 1.00 82.56 79 LEU A N 1
ATOM 635 C CA . LEU A 1 79 ? 8.401 -2.097 -15.904 1.00 82.56 79 LEU A CA 1
ATOM 636 C C . LEU A 1 79 ? 8.682 -1.273 -14.647 1.00 82.56 79 LEU A C 1
ATOM 638 O O . LEU A 1 79 ? 7.784 -1.146 -13.823 1.00 82.56 79 LEU A O 1
ATOM 642 N N . LYS A 1 80 ? 9.864 -0.655 -14.527 1.00 86.25 80 LYS A N 1
ATOM 643 C CA . LYS A 1 80 ? 10.159 0.297 -13.444 1.00 86.25 80 LYS A CA 1
ATOM 644 C C . LYS A 1 80 ? 9.244 1.517 -13.498 1.00 86.25 80 LYS A C 1
ATOM 646 O O . LYS A 1 80 ? 8.620 1.845 -12.497 1.00 86.25 80 LYS A O 1
ATOM 651 N N . GLU A 1 81 ? 9.0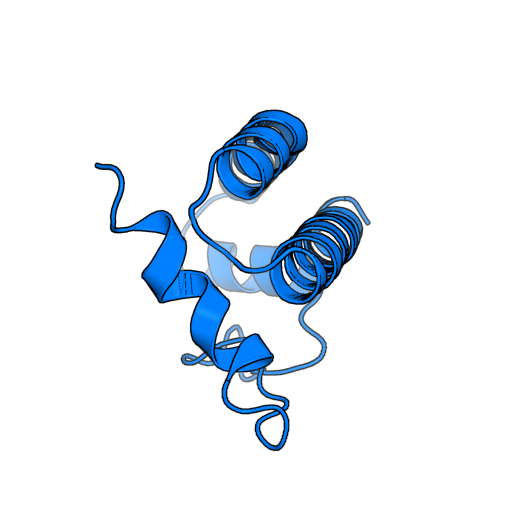81 2.126 -14.672 1.00 88.62 81 GLU A N 1
ATOM 652 C CA . GLU A 1 81 ? 8.167 3.260 -14.872 1.00 88.62 81 GLU A CA 1
ATOM 653 C C . GLU A 1 81 ? 6.724 2.891 -14.513 1.00 88.62 81 GLU A C 1
ATOM 655 O O . GLU A 1 81 ? 6.051 3.603 -13.763 1.00 88.62 81 GLU A O 1
ATOM 660 N N . ARG A 1 82 ? 6.252 1.736 -15.003 1.00 85.50 82 ARG A N 1
ATOM 661 C CA . ARG A 1 82 ? 4.914 1.240 -14.668 1.00 85.50 82 ARG A CA 1
ATOM 662 C C . ARG A 1 82 ? 4.772 0.981 -13.171 1.00 85.50 82 ARG A C 1
ATOM 664 O O . ARG A 1 82 ? 3.719 1.273 -12.609 1.00 85.50 82 ARG A O 1
ATOM 671 N N . PHE A 1 83 ? 5.800 0.436 -12.533 1.00 84.81 83 PHE A N 1
ATOM 672 C CA . PHE A 1 83 ? 5.753 0.108 -11.118 1.00 84.81 83 PHE A CA 1
ATOM 673 C C . PHE A 1 83 ? 5.768 1.360 -10.234 1.00 84.81 83 PHE A C 1
ATOM 675 O O . PHE A 1 83 ? 4.937 1.470 -9.333 1.00 84.81 83 PHE A O 1
ATOM 682 N N . ALA A 1 84 ? 6.614 2.342 -10.550 1.00 89.00 84 ALA A N 1
ATOM 683 C CA . ALA A 1 84 ? 6.616 3.651 -9.902 1.00 89.00 84 ALA A CA 1
ATOM 684 C C . ALA A 1 84 ? 5.240 4.328 -10.005 1.00 89.00 84 ALA A C 1
ATOM 686 O O . ALA A 1 84 ? 4.698 4.785 -9.000 1.00 89.00 84 ALA A O 1
ATOM 687 N N . PHE A 1 85 ? 4.620 4.293 -11.189 1.00 89.44 85 PHE A N 1
ATOM 688 C CA . PHE A 1 85 ? 3.263 4.800 -11.387 1.00 89.44 85 PHE A CA 1
ATOM 689 C C . PHE A 1 85 ? 2.227 4.099 -10.491 1.00 89.44 85 PHE A C 1
ATOM 691 O O . PHE A 1 85 ? 1.378 4.760 -9.895 1.00 89.44 85 PHE A O 1
ATOM 698 N N . LEU A 1 86 ? 2.297 2.771 -10.351 1.00 87.19 86 LEU A N 1
ATOM 699 C CA . LEU A 1 86 ? 1.388 2.024 -9.473 1.00 87.19 86 LEU A CA 1
ATOM 700 C C . LEU A 1 86 ? 1.599 2.354 -7.989 1.00 87.19 86 LEU A C 1
ATOM 702 O O . LEU A 1 86 ? 0.620 2.429 -7.246 1.00 87.19 86 LEU A O 1
ATOM 706 N N . ILE A 1 87 ? 2.848 2.549 -7.552 1.00 89.06 87 ILE A N 1
ATOM 707 C CA . ILE A 1 87 ? 3.165 2.974 -6.180 1.00 89.06 87 ILE A CA 1
ATOM 708 C C . ILE A 1 87 ? 2.504 4.325 -5.893 1.00 89.06 87 ILE A C 1
ATOM 710 O O . ILE A 1 87 ? 1.805 4.452 -4.889 1.00 89.06 87 ILE A O 1
ATOM 714 N N . GLU A 1 88 ? 2.671 5.292 -6.797 1.00 91.44 88 GLU A N 1
ATOM 715 C CA . GLU A 1 88 ? 2.070 6.624 -6.686 1.00 91.44 88 GLU A CA 1
ATOM 716 C C . GLU A 1 88 ? 0.544 6.552 -6.579 1.00 91.44 88 GLU A C 1
ATOM 718 O O . GLU A 1 88 ? -0.032 6.980 -5.580 1.00 91.44 88 GLU A O 1
ATOM 723 N N . GLN A 1 89 ? -0.114 5.888 -7.536 1.00 89.56 89 GLN A N 1
ATOM 724 C CA . GLN A 1 89 ? -1.574 5.762 -7.532 1.00 89.56 89 GLN A CA 1
ATOM 725 C C . GLN A 1 89 ? -2.119 5.104 -6.259 1.00 89.56 89 GLN A C 1
ATOM 727 O O . GLN A 1 89 ? -3.158 5.510 -5.735 1.00 89.56 89 GLN A O 1
ATOM 732 N N . ARG A 1 90 ? -1.447 4.061 -5.757 1.00 88.44 90 ARG A N 1
ATOM 733 C CA . ARG A 1 90 ? -1.885 3.352 -4.547 1.00 88.44 90 ARG A CA 1
ATOM 734 C C . ARG A 1 90 ? -1.689 4.205 -3.299 1.00 88.44 90 ARG A C 1
ATOM 736 O O . ARG A 1 90 ? -2.530 4.155 -2.405 1.00 88.44 90 ARG A O 1
ATOM 743 N N . ILE A 1 91 ? -0.617 4.989 -3.235 1.00 91.25 91 ILE A N 1
ATOM 744 C CA . ILE A 1 91 ? -0.382 5.909 -2.122 1.00 91.25 91 ILE A CA 1
ATOM 745 C C . ILE A 1 91 ? -1.418 7.029 -2.122 1.00 91.25 91 ILE A C 1
ATOM 747 O O . ILE A 1 91 ? -1.970 7.301 -1.058 1.00 91.25 91 ILE A O 1
ATOM 751 N N . ASP A 1 92 ? -1.762 7.589 -3.281 1.00 91.31 92 ASP A N 1
ATOM 752 C CA . ASP A 1 92 ? -2.808 8.612 -3.398 1.00 91.31 92 ASP A CA 1
ATOM 753 C C . ASP A 1 92 ? -4.161 8.102 -2.875 1.00 91.31 92 ASP A C 1
ATOM 755 O O . ASP A 1 92 ? -4.839 8.781 -2.104 1.00 91.31 92 ASP A O 1
ATOM 759 N N . ILE A 1 93 ? -4.532 6.858 -3.209 1.00 89.38 93 ILE A N 1
ATOM 760 C CA . ILE A 1 93 ? -5.751 6.205 -2.696 1.00 89.38 93 ILE A CA 1
ATOM 761 C C . ILE A 1 93 ? -5.743 6.098 -1.164 1.00 89.38 93 ILE A C 1
ATOM 763 O O . ILE A 1 93 ? -6.800 6.198 -0.532 1.00 89.38 93 ILE A O 1
ATOM 767 N N . LEU A 1 94 ? -4.574 5.846 -0.569 1.00 87.31 94 LEU A N 1
ATOM 768 C CA . LEU A 1 94 ? -4.416 5.728 0.879 1.00 87.31 94 LEU A CA 1
ATOM 769 C C . LEU A 1 94 ? -4.322 7.093 1.566 1.00 87.31 94 LEU A C 1
ATOM 771 O O . LEU A 1 94 ? -4.703 7.186 2.729 1.00 87.31 94 LEU A O 1
ATOM 775 N N . GLN A 1 95 ? -3.821 8.129 0.892 1.00 85.06 95 GLN A N 1
ATOM 776 C CA . GLN A 1 95 ? -3.733 9.499 1.408 1.00 85.06 95 GLN A CA 1
ATOM 777 C C . GLN A 1 95 ? -5.078 10.233 1.392 1.00 85.06 95 GLN A C 1
ATOM 779 O O . GLN A 1 95 ? -5.279 11.082 2.261 1.00 85.06 95 GLN A O 1
ATOM 784 N N . GLY A 1 96 ? -5.947 9.899 0.429 1.00 63.00 96 GLY A N 1
ATOM 785 C CA . GLY A 1 96 ? -7.250 10.535 0.196 1.00 63.00 96 GLY A CA 1
ATOM 786 C C . GLY A 1 96 ? -8.232 10.512 1.357 1.00 63.00 96 GLY A C 1
ATOM 787 O O . GLY A 1 96 ? -8.096 9.663 2.265 1.00 63.00 96 GLY A O 1
#

Secondary structure (DSSP, 8-state):
--SHHHHHHHHHHH-TT---S-SS-BTTBSSS--HHHHHHHHHHTT--HHHHHHHHHHHHHTHHHHHHHHHTSS--HHHHHHHHHHHHHHHHHHH-

Foldseek 3Di:
DLPPLVPPPCCCVVCVVDQFCDPDDQVNDRHPDALVSQQVSCVVVVHDSVRSLVVLVVLLVCLVVSLVSLVPDPDDPVVSVVSNVVSVVVNVRNVD

pLDDT: mean 81.5, std 14.32, range [36.28, 94.19]

Sequence (96 aa):
MRSFAQHMCMYEMFMPEDKEQLALAMNGKKRNIRRKDFLVFAEECGLTRTSAEKMMMAVIKQKNSFLEMCEESLLPARLKERFAFLIEQRIDILQG

Radius of gyration: 14.36 Å; chains: 1; bounding box: 34×22×35 Å